Protein AF-A0A536JW23-F1 (afdb_monomer_lite)

Structure (mmCIF, N/CA/C/O backbone):
data_AF-A0A536JW23-F1
#
_entry.id   AF-A0A536JW23-F1
#
loop_
_atom_site.group_PDB
_atom_site.id
_atom_site.type_symbol
_atom_site.label_atom_id
_atom_site.label_alt_id
_atom_site.label_comp_id
_atom_site.label_asym_id
_atom_site.label_entity_id
_atom_site.label_seq_id
_atom_site.pdbx_PDB_ins_code
_atom_site.Cartn_x
_atom_site.Cartn_y
_atom_site.Cartn_z
_atom_site.occupancy
_atom_site.B_iso_or_equiv
_atom_site.auth_seq_id
_atom_site.auth_comp_id
_atom_site.auth_asym_id
_atom_site.auth_atom_id
_atom_site.pdbx_PDB_model_num
ATOM 1 N N . MET A 1 1 ? 0.959 -12.686 -14.274 1.00 58.75 1 MET A N 1
ATOM 2 C CA . MET A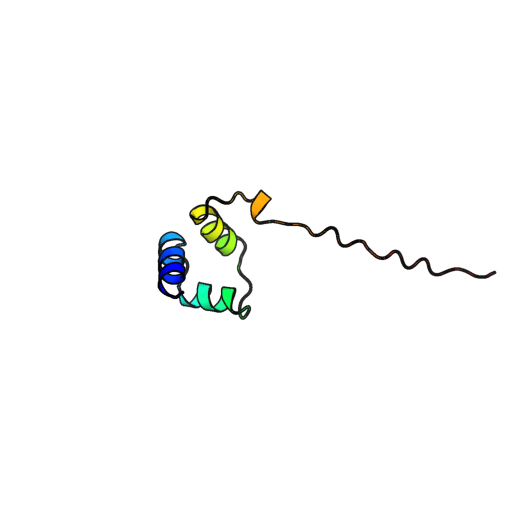 1 1 ? 0.951 -11.916 -13.009 1.00 58.75 1 MET A CA 1
ATOM 3 C C . MET A 1 1 ? 1.767 -10.617 -13.038 1.00 58.75 1 MET A C 1
ATOM 5 O O . MET A 1 1 ? 1.390 -9.715 -12.309 1.00 58.75 1 MET A O 1
ATOM 9 N N . GLY A 1 2 ? 2.812 -10.454 -13.867 1.00 66.00 2 GLY A N 1
ATOM 10 C CA . GLY A 1 2 ? 3.641 -9.228 -13.852 1.00 66.00 2 GLY A CA 1
ATOM 11 C C . GLY A 1 2 ? 2.925 -7.913 -14.213 1.00 66.00 2 GLY A C 1
ATOM 12 O O . GLY A 1 2 ? 3.269 -6.870 -13.675 1.00 66.00 2 GLY A O 1
ATOM 13 N N . GLY A 1 3 ? 1.887 -7.950 -15.061 1.00 80.00 3 GLY A N 1
ATOM 14 C CA . GLY A 1 3 ? 1.136 -6.740 -15.438 1.00 80.00 3 GLY A CA 1
ATOM 15 C C . GLY A 1 3 ? 0.452 -6.046 -14.255 1.00 80.00 3 GLY A C 1
ATOM 16 O O . GLY A 1 3 ? 0.584 -4.837 -14.106 1.00 80.00 3 GLY A O 1
ATOM 17 N N . LEU A 1 4 ? -0.187 -6.828 -13.377 1.00 82.69 4 LEU A N 1
ATOM 18 C CA . LEU A 1 4 ? -0.901 -6.327 -12.198 1.00 82.69 4 LEU A CA 1
ATOM 19 C C . LEU A 1 4 ? 0.052 -5.684 -11.179 1.00 82.69 4 LEU A C 1
ATOM 21 O O . LEU A 1 4 ? -0.243 -4.628 -10.636 1.00 82.69 4 LEU A O 1
ATOM 25 N N . VAL A 1 5 ? 1.208 -6.307 -10.926 1.00 86.69 5 VAL A N 1
ATOM 26 C CA . VAL A 1 5 ? 2.198 -5.793 -9.961 1.00 86.69 5 VAL A CA 1
ATOM 27 C C . VAL A 1 5 ? 2.764 -4.458 -10.434 1.00 86.69 5 VAL A C 1
ATOM 29 O O . VAL A 1 5 ? 2.898 -3.526 -9.646 1.00 86.69 5 VAL A O 1
ATOM 32 N N . ARG A 1 6 ? 3.047 -4.345 -11.733 1.00 89.75 6 ARG A N 1
ATOM 33 C CA . ARG A 1 6 ? 3.580 -3.121 -12.328 1.00 89.75 6 ARG A CA 1
ATOM 34 C C . ARG A 1 6 ? 2.561 -1.980 -12.324 1.00 89.75 6 ARG A C 1
ATOM 36 O O . ARG A 1 6 ? 2.921 -0.835 -12.069 1.00 89.75 6 ARG A O 1
ATOM 43 N N . GLU A 1 7 ? 1.295 -2.290 -12.593 1.00 93.25 7 GLU A N 1
ATOM 44 C CA . GLU A 1 7 ? 0.190 -1.330 -12.514 1.00 93.25 7 GLU A CA 1
ATOM 45 C C . GLU A 1 7 ? -0.033 -0.846 -11.077 1.00 93.25 7 GLU A C 1
ATOM 47 O O . G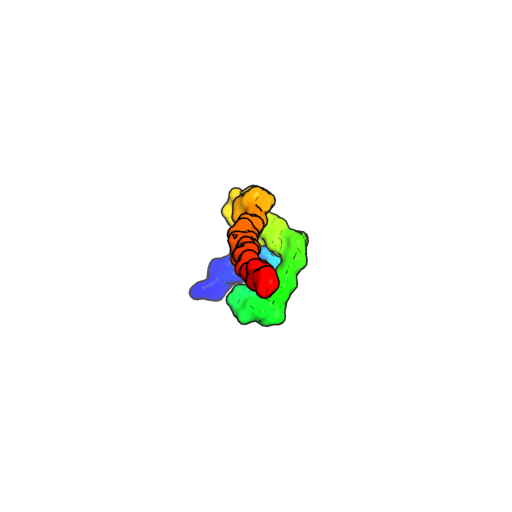LU A 1 7 ? -0.013 0.360 -10.829 1.00 93.25 7 GLU A O 1
ATOM 52 N N . LEU A 1 8 ? -0.099 -1.778 -10.120 1.00 93.00 8 LEU A N 1
ATOM 53 C CA . LEU A 1 8 ? -0.221 -1.465 -8.699 1.00 93.00 8 LEU A CA 1
ATOM 54 C C . LEU A 1 8 ? 0.961 -0.640 -8.184 1.00 93.00 8 LEU A C 1
ATOM 56 O O . LEU A 1 8 ? 0.759 0.264 -7.387 1.00 93.00 8 LEU A O 1
ATOM 60 N N . GLY A 1 9 ? 2.190 -0.918 -8.624 1.00 94.94 9 GLY A N 1
ATOM 61 C CA . GLY A 1 9 ? 3.364 -0.133 -8.233 1.00 94.94 9 GLY A CA 1
ATOM 62 C C . GLY A 1 9 ? 3.297 1.301 -8.744 1.00 94.94 9 GLY A C 1
ATOM 63 O O . GLY A 1 9 ? 3.539 2.247 -7.992 1.00 94.94 9 GLY A O 1
ATOM 64 N N . ARG A 1 10 ? 2.884 1.471 -10.006 1.00 95.50 10 ARG A N 1
ATOM 65 C CA . ARG A 1 10 ? 2.716 2.789 -10.626 1.00 95.50 10 ARG A CA 1
ATOM 66 C C . ARG A 1 10 ? 1.672 3.630 -9.893 1.00 95.50 10 ARG A C 1
ATOM 68 O O . ARG A 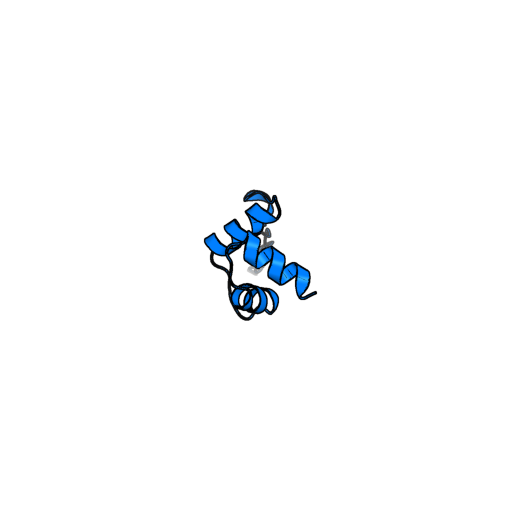1 10 ? 1.950 4.783 -9.588 1.00 95.50 10 ARG A O 1
ATOM 75 N N . GLU A 1 11 ? 0.501 3.068 -9.613 1.00 96.75 11 GLU A N 1
ATOM 76 C CA . GLU A 1 11 ? -0.579 3.769 -8.896 1.00 96.75 11 GLU A CA 1
ATOM 77 C C . GLU A 1 11 ? -0.247 3.943 -7.407 1.00 96.75 11 GLU A C 1
ATOM 79 O O . GLU A 1 11 ? -0.498 4.986 -6.811 1.00 96.75 11 GLU A O 1
ATOM 84 N N . ALA A 1 12 ? 0.404 2.921 -6.852 1.00 95.88 12 ALA A N 1
A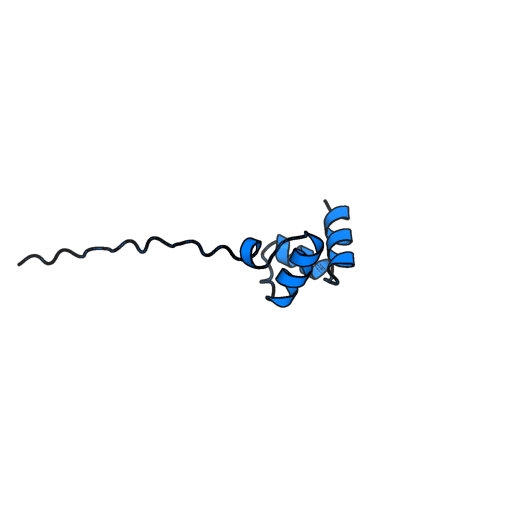TOM 85 C CA . ALA A 1 12 ? 1.078 2.824 -5.563 1.00 95.88 12 ALA A CA 1
ATOM 86 C C . ALA A 1 12 ? 2.024 3.977 -5.224 1.00 95.88 12 ALA A C 1
ATOM 88 O O . ALA A 1 12 ? 2.240 4.300 -4.055 1.00 95.88 12 ALA A O 1
ATOM 89 N N . HIS A 1 13 ? 2.698 4.500 -6.251 1.00 96.06 13 HIS A N 1
ATOM 90 C CA . HIS A 1 13 ? 4.011 5.125 -6.101 1.00 96.06 13 HIS A CA 1
ATOM 91 C C . HIS A 1 13 ? 4.989 4.239 -5.296 1.00 96.06 13 HIS A C 1
ATOM 93 O O . HIS A 1 13 ? 5.799 4.730 -4.508 1.00 96.06 13 HIS A O 1
ATOM 99 N N . VAL A 1 14 ? 4.913 2.917 -5.496 1.00 94.88 14 VAL A N 1
ATOM 100 C CA . VAL A 1 14 ? 5.793 1.912 -4.886 1.00 94.88 14 VAL A CA 1
ATOM 101 C C . VAL A 1 14 ? 6.585 1.228 -5.992 1.00 94.88 14 VAL A C 1
ATOM 103 O O . VAL A 1 14 ? 6.015 0.728 -6.958 1.00 94.88 14 VAL A O 1
ATOM 106 N N . ASP A 1 15 ? 7.906 1.191 -5.842 1.00 92.75 15 ASP A N 1
ATOM 107 C CA . ASP A 1 15 ? 8.789 0.519 -6.793 1.00 92.75 15 ASP A CA 1
ATOM 108 C C . ASP A 1 15 ? 8.430 -0.973 -6.971 1.00 92.75 15 ASP A C 1
ATOM 110 O O . ASP A 1 15 ? 8.098 -1.675 -6.009 1.00 92.75 15 ASP A O 1
ATOM 114 N N . GLU A 1 16 ? 8.525 -1.472 -8.206 1.00 91.50 16 GLU A N 1
ATOM 115 C CA . GLU A 1 16 ? 8.161 -2.851 -8.560 1.00 91.50 16 GLU A CA 1
ATOM 116 C C . GLU A 1 16 ? 9.014 -3.887 -7.811 1.00 91.50 16 GLU A C 1
ATOM 118 O O . GLU A 1 16 ? 8.492 -4.921 -7.383 1.00 91.50 16 GLU A O 1
ATOM 123 N N . GLY A 1 17 ? 10.299 -3.599 -7.580 1.00 91.69 17 GLY A N 1
ATOM 124 C CA . GLY A 1 17 ? 11.187 -4.446 -6.788 1.00 91.69 17 GLY A CA 1
ATOM 125 C C . GLY A 1 17 ? 10.732 -4.537 -5.334 1.00 91.69 17 GLY A C 1
ATOM 126 O O . GLY A 1 17 ? 10.695 -5.626 -4.760 1.00 91.69 17 GLY A O 1
ATOM 127 N N . THR A 1 18 ? 10.269 -3.417 -4.770 1.00 92.31 18 THR A N 1
ATOM 128 C CA . THR A 1 18 ? 9.669 -3.404 -3.428 1.00 92.31 18 THR A CA 1
ATOM 129 C C . THR A 1 18 ? 8.424 -4.286 -3.378 1.00 92.31 18 THR A C 1
ATOM 131 O O . THR A 1 18 ? 8.326 -5.122 -2.484 1.00 92.31 18 THR A O 1
ATOM 134 N N . LEU A 1 19 ? 7.497 -4.169 -4.335 1.00 93.06 19 LEU A N 1
ATOM 135 C CA . LEU A 1 19 ? 6.310 -5.034 -4.378 1.00 93.06 19 LEU A CA 1
ATOM 136 C C . LEU A 1 19 ? 6.672 -6.516 -4.541 1.00 93.06 19 LEU A C 1
ATOM 138 O O . LEU A 1 19 ? 6.113 -7.362 -3.843 1.00 93.06 19 LEU A O 1
ATOM 142 N N . CYS A 1 20 ? 7.640 -6.837 -5.401 1.00 92.38 20 CYS A N 1
ATOM 143 C CA . CYS A 1 20 ? 8.140 -8.202 -5.564 1.00 92.38 20 CYS A CA 1
ATOM 144 C C . CYS A 1 20 ? 8.706 -8.769 -4.255 1.00 92.38 20 CYS A C 1
ATOM 146 O O . CYS A 1 20 ? 8.420 -9.914 -3.905 1.00 92.38 20 CYS A O 1
ATOM 148 N N . ASP A 1 21 ? 9.489 -7.980 -3.518 1.00 93.69 21 ASP A N 1
ATOM 149 C CA . ASP A 1 21 ? 10.044 -8.385 -2.225 1.00 93.69 21 ASP A CA 1
ATOM 150 C C . ASP A 1 2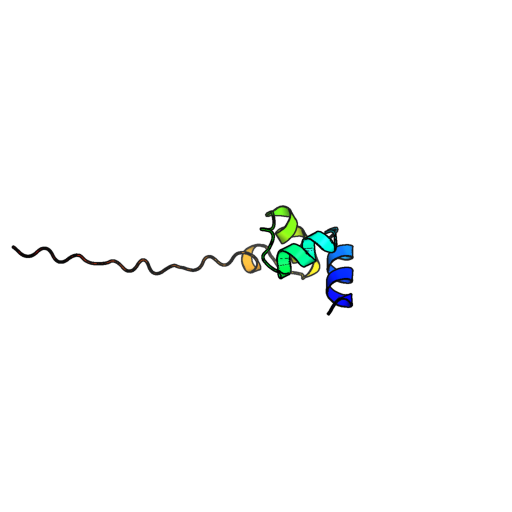1 ? 8.973 -8.548 -1.144 1.00 93.69 21 ASP A C 1
ATOM 152 O O . ASP A 1 21 ? 9.074 -9.462 -0.321 1.00 93.69 21 ASP A O 1
ATOM 156 N N . LEU A 1 22 ? 7.944 -7.697 -1.151 1.00 92.94 22 LEU A N 1
ATOM 157 C CA . LEU A 1 22 ? 6.804 -7.801 -0.241 1.00 92.94 22 LEU A CA 1
ATOM 158 C C . LEU A 1 22 ? 6.002 -9.078 -0.495 1.00 92.94 22 LEU A C 1
ATOM 160 O O . LEU A 1 22 ? 5.763 -9.839 0.440 1.00 92.94 22 LEU A O 1
ATOM 164 N N . PHE A 1 23 ? 5.629 -9.349 -1.749 1.00 90.31 23 PHE A N 1
ATOM 165 C CA . PHE A 1 23 ? 4.854 -10.544 -2.099 1.00 90.31 23 PHE A CA 1
ATOM 166 C C . PHE A 1 23 ? 5.638 -11.841 -1.901 1.00 90.31 23 PHE A C 1
ATOM 168 O O . PHE A 1 23 ? 5.052 -12.867 -1.569 1.00 90.31 23 PHE A O 1
ATOM 175 N N . ALA A 1 24 ? 6.963 -11.800 -2.045 1.00 93.44 24 ALA A N 1
ATOM 176 C CA . ALA A 1 24 ? 7.827 -12.931 -1.732 1.00 93.44 24 ALA A CA 1
ATOM 177 C C . ALA A 1 24 ? 8.147 -13.075 -0.230 1.00 93.44 24 ALA A C 1
ATOM 179 O O . ALA A 1 24 ? 8.907 -13.967 0.141 1.00 93.44 24 ALA A O 1
ATOM 180 N N . GLY A 1 25 ? 7.640 -12.185 0.632 1.00 93.25 25 GLY A N 1
ATOM 181 C CA . GLY A 1 25 ? 7.903 -12.209 2.074 1.00 93.25 25 GLY A CA 1
ATOM 182 C C . GLY A 1 25 ? 9.349 -11.880 2.468 1.00 93.25 25 GLY A C 1
ATOM 183 O O . GLY A 1 25 ? 9.727 -12.080 3.621 1.00 93.25 25 GLY A O 1
ATOM 184 N N . ARG A 1 26 ? 10.166 -11.364 1.540 1.00 95.50 26 ARG A N 1
ATOM 185 C CA . ARG A 1 26 ? 11.574 -10.991 1.781 1.00 95.50 26 ARG A CA 1
ATOM 186 C C . ARG A 1 26 ? 11.714 -9.668 2.523 1.00 95.50 26 ARG A C 1
ATOM 188 O O . ARG A 1 26 ? 12.748 -9.404 3.131 1.00 95.50 26 ARG A O 1
ATOM 195 N N . ARG A 1 27 ? 10.678 -8.831 2.473 1.00 92.69 27 ARG A N 1
ATOM 196 C CA . ARG A 1 27 ? 10.651 -7.516 3.108 1.00 92.69 27 ARG A CA 1
ATOM 197 C C . ARG A 1 27 ? 9.366 -7.329 3.901 1.00 92.69 27 ARG A C 1
ATOM 199 O O . ARG A 1 27 ? 8.292 -7.743 3.477 1.00 92.69 27 ARG A O 1
ATOM 206 N N . ARG A 1 28 ? 9.471 -6.659 5.051 1.00 92.19 28 ARG A N 1
ATOM 207 C CA . ARG A 1 28 ? 8.306 -6.161 5.791 1.00 92.19 28 ARG A CA 1
ATOM 208 C C . ARG A 1 28 ? 7.927 -4.773 5.262 1.00 92.19 28 ARG A C 1
ATOM 210 O O . ARG A 1 28 ? 8.812 -3.919 5.155 1.00 92.19 28 ARG A O 1
ATOM 217 N N . PRO A 1 29 ? 6.653 -4.528 4.923 1.00 91.75 29 PRO A N 1
ATOM 218 C CA . PRO A 1 29 ? 6.225 -3.212 4.476 1.00 91.75 29 PRO A CA 1
ATOM 219 C C . PRO A 1 29 ? 6.221 -2.233 5.649 1.00 91.75 29 PRO A C 1
ATOM 221 O O . PRO A 1 29 ? 5.928 -2.599 6.787 1.00 91.75 29 PRO A O 1
ATOM 224 N N . THR A 1 30 ? 6.515 -0.966 5.365 1.00 92.62 30 THR A N 1
ATOM 225 C CA . THR A 1 30 ? 6.222 0.108 6.320 1.00 92.62 30 THR A CA 1
ATOM 226 C C . THR A 1 30 ? 4.723 0.393 6.321 1.00 92.62 30 THR A C 1
ATOM 228 O O . THR A 1 30 ? 4.027 0.100 5.345 1.00 92.62 30 THR A O 1
ATOM 231 N N . PHE A 1 31 ? 4.224 1.044 7.373 1.00 91.75 31 PHE A N 1
ATOM 232 C CA . PHE A 1 31 ? 2.836 1.508 7.402 1.00 91.75 31 PHE A CA 1
ATOM 233 C C . PHE A 1 31 ? 2.490 2.396 6.196 1.00 91.75 31 PHE A C 1
ATOM 235 O O . PHE A 1 31 ? 1.441 2.222 5.586 1.00 91.75 31 PHE A O 1
ATOM 242 N N . GLY A 1 32 ? 3.397 3.299 5.805 1.00 93.69 32 GLY A N 1
ATOM 243 C CA . GLY A 1 32 ? 3.213 4.144 4.621 1.00 93.69 32 GLY A CA 1
ATOM 244 C C . GLY A 1 32 ? 3.074 3.336 3.329 1.00 93.69 32 GLY A C 1
ATOM 245 O O . GLY A 1 32 ? 2.231 3.658 2.500 1.00 93.69 32 GLY A O 1
ATOM 246 N N . THR A 1 33 ? 3.829 2.240 3.200 1.00 94.00 33 THR A N 1
ATOM 247 C CA . THR A 1 33 ? 3.735 1.337 2.040 1.00 94.00 33 THR A CA 1
ATOM 248 C C . THR A 1 33 ? 2.381 0.631 2.000 1.00 94.00 33 THR A C 1
ATOM 250 O O . THR A 1 33 ? 1.723 0.620 0.963 1.00 94.00 33 THR A O 1
ATOM 253 N N . LEU A 1 34 ? 1.930 0.095 3.141 1.00 92.94 34 LEU A N 1
ATOM 254 C CA . LEU A 1 34 ? 0.602 -0.518 3.253 1.00 92.94 34 LEU A CA 1
ATOM 255 C C . LEU A 1 34 ? -0.502 0.491 2.943 1.00 92.94 34 LEU A C 1
ATOM 257 O O . LEU A 1 34 ? -1.425 0.178 2.199 1.00 92.94 34 LEU A O 1
ATOM 261 N N . ARG A 1 35 ? -0.383 1.718 3.462 1.00 93.81 35 ARG A N 1
ATOM 262 C CA . ARG A 1 35 ? -1.370 2.771 3.236 1.00 93.81 35 ARG A CA 1
ATOM 263 C C . ARG A 1 35 ? -1.464 3.167 1.765 1.00 93.81 35 ARG A C 1
ATOM 265 O O . ARG A 1 35 ? -2.576 3.331 1.279 1.00 93.81 35 ARG A O 1
ATOM 272 N N . ALA A 1 36 ? -0.336 3.306 1.071 1.00 95.00 36 ALA A N 1
ATOM 273 C CA . ALA A 1 36 ? -0.319 3.641 -0.350 1.00 95.00 36 ALA A CA 1
ATOM 274 C C . ALA A 1 36 ? -1.014 2.559 -1.192 1.00 95.00 36 ALA A C 1
ATOM 276 O O . ALA A 1 36 ? -1.937 2.863 -1.945 1.00 95.00 36 ALA A O 1
ATOM 277 N N . ILE A 1 37 ? -0.643 1.292 -0.980 1.00 94.19 37 ILE A N 1
ATOM 278 C CA . ILE A 1 37 ? -1.247 0.139 -1.664 1.00 94.19 37 ILE A CA 1
ATOM 279 C C . ILE A 1 37 ? -2.750 0.056 -1.365 1.00 94.19 37 ILE A C 1
ATOM 281 O O . ILE A 1 37 ? -3.556 -0.072 -2.281 1.00 94.19 37 ILE A O 1
ATOM 285 N N . GLY A 1 38 ? -3.142 0.175 -0.095 1.00 94.75 38 GLY A N 1
ATOM 286 C CA . GLY A 1 38 ? -4.546 0.119 0.308 1.00 94.75 38 GLY A CA 1
ATOM 287 C C . GLY A 1 38 ? -5.401 1.218 -0.315 1.00 94.75 38 GLY A C 1
ATOM 288 O O . GLY A 1 38 ? -6.505 0.929 -0.762 1.00 94.75 38 GLY A O 1
ATOM 289 N N . CYS A 1 39 ? -4.888 2.449 -0.416 1.00 94.88 39 CYS A N 1
ATOM 290 C CA . CYS A 1 39 ? -5.605 3.551 -1.063 1.00 94.88 39 CYS A CA 1
ATOM 291 C C . CYS A 1 39 ? -5.937 3.250 -2.532 1.00 94.88 39 CYS A C 1
ATOM 293 O O . CYS A 1 39 ? -7.053 3.529 -2.960 1.00 94.88 39 CYS A O 1
ATOM 295 N N . VAL A 1 40 ? -5.005 2.662 -3.288 1.00 95.75 40 VAL A N 1
ATOM 296 C CA . VAL A 1 40 ? -5.243 2.265 -4.689 1.00 95.75 40 VAL A CA 1
ATOM 297 C C . VAL A 1 40 ? -6.278 1.152 -4.784 1.00 95.75 40 VAL A C 1
ATOM 299 O O . VAL A 1 40 ? -7.150 1.179 -5.645 1.00 95.75 40 VAL A O 1
ATOM 302 N N . LEU A 1 41 ? -6.229 0.198 -3.854 1.00 93.38 41 LEU A N 1
ATOM 303 C CA . LEU A 1 41 ? -7.181 -0.911 -3.793 1.00 93.38 41 LEU A CA 1
ATOM 304 C C . LEU A 1 41 ? -8.557 -0.509 -3.231 1.00 93.38 41 LEU A C 1
ATOM 306 O O . LEU A 1 41 ? -9.431 -1.364 -3.108 1.00 93.38 41 LEU A O 1
ATOM 310 N N . GLY A 1 42 ? -8.761 0.762 -2.868 1.00 95.19 42 GLY A N 1
ATOM 311 C CA . GLY A 1 42 ? -10.005 1.238 -2.261 1.00 95.19 42 GLY A CA 1
ATOM 312 C C . GLY A 1 42 ? -10.245 0.716 -0.841 1.00 95.19 42 GLY A C 1
ATOM 313 O O . GLY A 1 42 ? -11.379 0.734 -0.373 1.00 95.19 42 GLY A O 1
ATOM 314 N N . LEU A 1 43 ? -9.197 0.255 -0.153 1.00 94.88 43 LEU A N 1
ATOM 315 C CA . LEU A 1 43 ? -9.278 -0.290 1.199 1.00 94.88 43 LEU A CA 1
ATOM 316 C C . LEU A 1 43 ? -9.143 0.810 2.251 1.00 94.88 43 LEU A C 1
ATOM 318 O O . LEU A 1 43 ? -8.219 1.632 2.238 1.00 94.88 43 LEU A O 1
ATOM 322 N N . SER A 1 44 ? -10.036 0.782 3.233 1.00 91.38 44 SER A N 1
ATOM 323 C CA . SER A 1 44 ? -9.919 1.596 4.434 1.00 91.38 44 SER A CA 1
ATOM 324 C C . SER A 1 44 ? -8.855 1.043 5.387 1.00 91.38 44 SER A C 1
ATOM 326 O O . SER A 1 44 ? -8.459 -0.123 5.351 1.00 91.38 44 SER A O 1
ATOM 328 N N . LEU A 1 45 ? -8.411 1.886 6.323 1.00 87.38 45 LEU A N 1
ATOM 329 C CA . LEU A 1 45 ? -7.453 1.480 7.353 1.00 87.38 45 LEU A CA 1
ATOM 330 C C . LEU A 1 45 ? -7.964 0.325 8.223 1.00 87.38 45 LEU A C 1
ATOM 332 O O . LEU A 1 45 ? -7.182 -0.528 8.630 1.00 87.38 45 LEU A O 1
ATOM 336 N N . LYS A 1 46 ? -9.273 0.303 8.484 1.00 88.06 46 LYS A N 1
ATOM 337 C CA . LYS A 1 46 ? -9.928 -0.745 9.266 1.00 88.06 46 LYS A CA 1
ATOM 338 C C . LYS A 1 46 ? -9.885 -2.094 8.548 1.00 88.06 46 LYS A C 1
ATOM 340 O O . LYS A 1 46 ? -9.739 -3.114 9.202 1.00 88.06 46 LYS A O 1
ATOM 345 N N . GLU A 1 47 ? -9.995 -2.095 7.223 1.00 89.69 47 GLU A N 1
ATOM 346 C CA . GLU A 1 47 ? -9.933 -3.318 6.414 1.00 89.69 47 GLU A CA 1
ATOM 347 C C . GLU A 1 47 ? -8.495 -3.824 6.254 1.00 89.69 47 GLU A C 1
ATOM 349 O O . GLU A 1 47 ? -8.271 -5.026 6.173 1.00 89.69 47 GLU A O 1
ATOM 354 N N . MET A 1 48 ? -7.507 -2.923 6.261 1.00 87.19 48 MET A N 1
ATOM 355 C CA . MET A 1 48 ? -6.090 -3.298 6.188 1.00 87.19 48 MET A CA 1
ATOM 356 C C . MET A 1 48 ? -5.533 -3.891 7.487 1.00 87.19 48 MET A C 1
ATOM 358 O O . MET A 1 48 ? -4.531 -4.604 7.447 1.00 87.19 48 MET A O 1
ATOM 362 N N . ILE A 1 49 ? -6.122 -3.563 8.639 1.00 86.38 49 ILE A N 1
ATOM 363 C CA . ILE A 1 49 ? -5.615 -3.976 9.950 1.00 86.38 49 ILE A CA 1
ATOM 364 C C . ILE A 1 49 ? -6.585 -4.981 10.566 1.00 86.38 49 ILE A C 1
ATOM 366 O O . ILE A 1 49 ? -7.601 -4.607 11.146 1.00 86.38 49 ILE A O 1
ATOM 370 N N . CYS A 1 50 ? -6.228 -6.261 10.488 1.00 80.25 50 CYS A N 1
ATOM 371 C CA . CYS A 1 50 ? -6.881 -7.318 11.251 1.00 80.25 50 CYS A CA 1
ATOM 372 C C . CYS A 1 50 ? -6.051 -7.621 12.500 1.00 80.25 50 CYS A C 1
ATOM 374 O O . CYS A 1 50 ? -4.905 -8.060 12.404 1.00 80.25 50 CYS A O 1
ATOM 376 N N . PHE A 1 51 ? -6.628 -7.372 13.675 1.00 78.06 51 PHE A N 1
ATOM 377 C CA . PHE A 1 51 ? -6.092 -7.892 14.926 1.00 78.06 51 PHE A CA 1
ATOM 378 C C . PHE A 1 51 ? -6.682 -9.285 15.127 1.00 78.06 51 PHE A C 1
ATOM 380 O O . PHE A 1 51 ? -7.860 -9.414 15.454 1.00 78.06 51 PHE A O 1
ATOM 387 N N . GLU A 1 52 ? -5.879 -10.321 14.898 1.00 78.19 52 GLU A N 1
ATOM 388 C CA . GLU A 1 52 ? -6.231 -11.669 15.340 1.00 78.19 52 GLU A CA 1
ATOM 389 C C . GLU A 1 52 ? -6.347 -11.621 16.870 1.00 78.19 52 GLU A C 1
ATOM 391 O O . GLU A 1 52 ? -5.387 -11.268 17.563 1.00 78.19 52 GLU A O 1
ATOM 396 N N . LEU A 1 53 ? -7.532 -11.925 17.408 1.00 72.56 53 LEU A N 1
ATOM 397 C CA . LEU A 1 53 ? -7.670 -12.227 18.827 1.00 72.56 53 LEU A CA 1
ATOM 398 C C . LEU A 1 53 ? -6.966 -13.562 19.039 1.00 72.56 53 LEU A C 1
ATOM 400 O O . LEU A 1 53 ? -7.570 -14.619 18.890 1.00 72.56 53 LEU A O 1
ATOM 404 N N . THR A 1 54 ? -5.670 -13.519 19.336 1.00 68.62 54 THR A N 1
ATOM 405 C CA . THR A 1 54 ? -4.970 -14.705 19.808 1.00 68.62 54 THR A CA 1
ATOM 406 C C . THR A 1 54 ? -5.659 -15.101 21.104 1.00 68.62 54 THR A C 1
ATOM 408 O O . THR A 1 54 ? -5.512 -14.415 22.118 1.00 68.62 54 THR A O 1
ATOM 411 N N . GLU A 1 55 ? -6.459 -16.166 21.072 1.00 65.25 55 GLU A N 1
ATOM 412 C CA . GLU A 1 55 ? -6.925 -16.813 22.287 1.00 65.25 55 GLU A CA 1
ATOM 413 C C . GLU A 1 55 ? -5.670 -17.247 23.038 1.00 65.25 55 GLU A C 1
ATOM 415 O O . GLU A 1 55 ? -5.016 -18.237 22.706 1.00 65.25 55 GLU A O 1
ATOM 420 N N . THR A 1 56 ? -5.269 -16.432 24.013 1.00 60.00 56 THR A N 1
ATOM 421 C CA . THR A 1 56 ? -4.273 -16.811 24.998 1.00 60.00 56 THR A CA 1
ATOM 422 C C . THR A 1 56 ? -4.816 -18.072 25.632 1.00 60.00 56 THR A C 1
ATOM 424 O O . THR A 1 56 ? -5.771 -18.013 26.407 1.00 60.00 56 THR A O 1
ATOM 427 N N . VAL A 1 57 ? -4.241 -19.215 25.264 1.00 63.41 57 VAL A N 1
ATOM 428 C CA . VAL A 1 57 ? -4.484 -20.477 25.945 1.00 63.41 57 VAL A CA 1
ATOM 429 C C . VAL A 1 57 ? -4.056 -20.222 27.382 1.00 63.41 57 VAL A C 1
ATOM 431 O O . VAL A 1 57 ? -2.866 -20.201 27.702 1.00 63.41 57 VAL A O 1
ATOM 434 N N . ALA A 1 58 ? -5.027 -19.904 28.235 1.00 61.44 58 ALA A N 1
ATOM 435 C CA . ALA A 1 58 ? -4.837 -19.829 29.662 1.00 61.44 58 ALA A CA 1
ATOM 436 C C . ALA A 1 58 ? -4.517 -21.258 30.085 1.00 61.44 58 ALA A C 1
ATOM 438 O O . ALA A 1 58 ? -5.405 -22.065 30.347 1.00 61.44 58 ALA A O 1
ATOM 439 N N . SER A 1 59 ? -3.228 -21.590 30.065 1.00 60.16 59 SER A N 1
ATOM 440 C CA . SER A 1 59 ? -2.711 -22.788 30.693 1.00 60.16 59 SER A CA 1
ATOM 441 C C . SER A 1 59 ? -2.930 -22.584 32.186 1.00 60.16 59 SER A C 1
ATOM 443 O O . SER A 1 59 ? -2.111 -21.992 32.888 1.00 60.16 59 SER A O 1
ATOM 445 N N . SER A 1 60 ? -4.111 -22.981 32.656 1.00 61.69 60 SER A N 1
ATOM 446 C CA . SER A 1 60 ? -4.409 -23.143 34.066 1.00 61.69 60 SER A CA 1
ATOM 447 C C . SER A 1 60 ? -3.509 -24.265 34.575 1.00 61.69 60 SER A C 1
ATOM 449 O O . SER A 1 60 ? -3.865 -25.442 34.519 1.00 61.69 60 SER A O 1
ATOM 451 N N . GLY A 1 61 ? -2.306 -23.899 35.015 1.00 57.72 61 GLY A N 1
ATOM 452 C CA . GLY A 1 61 ? -1.467 -24.761 35.830 1.00 57.72 61 GLY A CA 1
ATOM 453 C C . GLY A 1 61 ? -2.2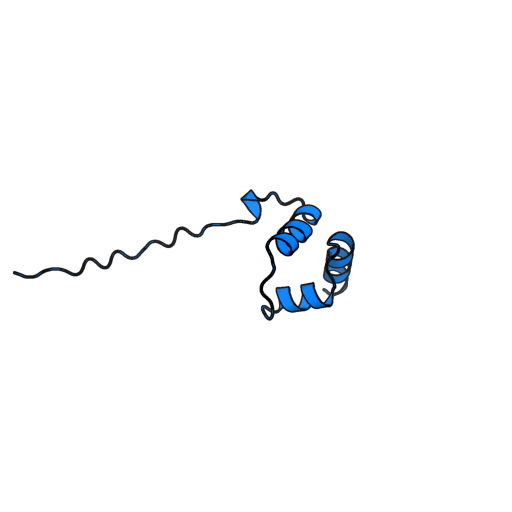32 -25.077 37.108 1.00 57.72 61 GLY A C 1
ATOM 454 O O . GLY A 1 61 ? -2.438 -24.199 37.944 1.00 57.72 61 GLY A O 1
ATOM 455 N N . GLY A 1 62 ? -2.712 -26.314 37.216 1.00 54.84 62 GLY A N 1
ATOM 456 C CA . GLY A 1 62 ? -3.348 -26.822 38.420 1.00 54.84 62 GLY A CA 1
ATOM 457 C C . GLY A 1 62 ? -2.351 -26.810 39.574 1.00 54.84 62 GLY A C 1
ATOM 458 O O . GLY A 1 62 ? -1.332 -27.494 39.526 1.00 54.84 62 GLY A O 1
ATOM 459 N N . GLY A 1 63 ? -2.653 -26.031 40.610 1.00 55.91 63 GLY A N 1
ATOM 460 C CA . GLY A 1 63 ? -2.079 -26.248 41.929 1.00 55.91 63 GLY A CA 1
ATOM 461 C C . GLY A 1 63 ? -2.714 -27.499 42.530 1.00 55.91 63 GLY A C 1
ATOM 462 O O . GLY A 1 63 ? -3.935 -27.566 42.665 1.00 55.91 63 GLY A O 1
ATOM 463 N N . SER A 1 64 ? -1.896 -28.493 42.867 1.00 55.97 64 SER A N 1
ATOM 464 C CA . SER A 1 64 ? -2.281 -29.555 43.795 1.00 55.97 64 SER A CA 1
ATOM 465 C C . SER A 1 64 ? -1.663 -29.274 45.160 1.00 55.97 64 SER A C 1
ATOM 467 O O . SER A 1 64 ? -0.540 -28.777 45.245 1.00 55.97 64 SER A O 1
ATOM 469 N N . ALA A 1 65 ? -2.500 -29.522 46.165 1.00 58.38 65 ALA A N 1
ATOM 470 C CA . ALA A 1 65 ? -2.352 -29.231 47.584 1.00 58.38 65 ALA A CA 1
ATOM 471 C C . ALA A 1 65 ? -1.255 -30.040 48.287 1.00 58.38 65 ALA A C 1
ATOM 473 O O . ALA A 1 65 ? -0.862 -31.101 47.750 1.00 58.38 65 ALA A O 1
#

pLDDT: mean 84.51, std 13.5, range [54.84, 96.75]

Secondary structure (DSSP, 8-state):
-HHHHHHHHHHHT--HHHHHHHHTTSSPPPHHHHHHHHHHTT--HHHH-------------PPP-

Sequence (65 aa):
MGGLVRELGREAHVDEGTLCDLFAGRRRPTFGTLRAIGCVLGLSLKEMICFELTETVASSGGGSA

Radius of gyration: 18.87 Å; chains: 1; bounding box: 22×35×63 Å

Foldseek 3Di:
DLVVLVVLCVQLVHDSVRSVCVVVVVDDDDPSSLVSSCVVVVHDPVRSDDDPPPPPPPPPPDDDD